Protein AF-A0A225D567-F1 (afdb_monomer_lite)

pLDDT: mean 82.02, std 16.19, range [38.38, 96.88]

Sequence (165 aa):
MRTSSAALLAAALGLAGPAPAVEPTSPSPDRGREAVRHLALNPPLWTTSAYDALWKQWGLKEKPADYDRAVRERYGLLPATADGRGLPVGLVKAKGLFVDGITITCALCHTGTIAGKTYLGLGNASLDFQSLTDDLMAATGLKIDIPFQFSYARGRSTPSRPGRT

Structure (mmCIF, N/CA/C/O backbone):
data_AF-A0A225D567-F1
#
_entry.id   AF-A0A225D567-F1
#
loop_
_atom_site.group_PDB
_atom_site.id
_atom_site.type_symbol
_atom_site.label_atom_id
_atom_site.label_alt_id
_atom_site.label_comp_id
_atom_site.label_asym_id
_atom_site.label_entity_id
_atom_site.label_seq_id
_atom_site.pdbx_PDB_ins_code
_atom_site.Cartn_x
_atom_site.Cartn_y
_atom_site.Cartn_z
_atom_site.occupancy
_atom_site.B_iso_or_equiv
_atom_site.auth_seq_id
_atom_site.auth_comp_id
_atom_site.auth_asym_id
_atom_site.auth_atom_id
_atom_site.pdbx_PDB_model_num
ATOM 1 N N . MET A 1 1 ? 51.409 34.087 39.620 1.00 38.38 1 MET A N 1
ATOM 2 C CA . MET A 1 1 ? 51.497 33.227 38.419 1.00 38.38 1 MET A CA 1
ATOM 3 C C . MET A 1 1 ? 50.171 33.281 37.678 1.00 38.38 1 MET A C 1
ATOM 5 O O . MET A 1 1 ? 49.213 32.650 38.099 1.00 38.38 1 MET A O 1
ATOM 9 N N . ARG A 1 2 ? 50.086 34.121 36.645 1.00 42.53 2 ARG A N 1
ATOM 10 C CA . ARG A 1 2 ? 48.972 34.196 35.694 1.00 42.53 2 ARG A CA 1
ATOM 11 C C . ARG A 1 2 ? 49.570 34.630 34.362 1.00 42.53 2 ARG A C 1
ATOM 13 O O . ARG A 1 2 ? 50.063 35.748 34.275 1.00 42.53 2 ARG A O 1
ATOM 20 N N . THR A 1 3 ? 49.524 33.769 33.359 1.00 41.84 3 THR A N 1
ATOM 21 C CA . THR A 1 3 ? 49.701 34.166 31.961 1.00 41.84 3 THR A CA 1
ATOM 22 C C . THR A 1 3 ? 48.606 33.493 31.148 1.00 41.84 3 THR A C 1
ATOM 24 O O . THR A 1 3 ? 48.561 32.274 30.997 1.00 41.84 3 THR A O 1
ATOM 27 N N . SER A 1 4 ? 47.672 34.325 30.694 1.00 44.25 4 SER A N 1
ATOM 28 C CA . SER A 1 4 ? 46.648 34.004 29.709 1.00 44.25 4 SER A CA 1
ATOM 29 C C . SER A 1 4 ? 47.312 33.592 28.397 1.00 44.25 4 SER A C 1
ATOM 31 O O . SER A 1 4 ? 48.164 34.323 27.897 1.00 44.25 4 SER A O 1
ATOM 33 N N . SER A 1 5 ? 46.908 32.460 27.821 1.00 46.19 5 SER A N 1
ATOM 34 C CA . SER A 1 5 ? 47.224 32.132 26.427 1.00 46.19 5 SER A CA 1
ATOM 35 C C . SER A 1 5 ? 46.006 32.449 25.574 1.00 46.19 5 SER A C 1
ATOM 37 O O . SER A 1 5 ? 44.972 31.788 25.654 1.00 46.19 5 SER A O 1
ATOM 39 N N . ALA A 1 6 ? 46.135 33.540 24.828 1.00 44.66 6 ALA A N 1
ATOM 40 C CA . ALA A 1 6 ? 45.192 33.988 23.829 1.00 44.66 6 ALA A CA 1
ATOM 41 C C . ALA A 1 6 ? 45.244 33.084 22.588 1.00 44.66 6 ALA A C 1
ATOM 43 O O . ALA A 1 6 ? 46.311 32.647 22.171 1.00 44.66 6 ALA A O 1
ATOM 44 N N . ALA A 1 7 ? 44.057 32.865 22.026 1.00 47.47 7 ALA A N 1
ATOM 45 C CA . ALA A 1 7 ? 43.752 32.780 20.601 1.00 47.47 7 ALA A CA 1
ATOM 46 C C . ALA A 1 7 ? 44.769 32.089 19.673 1.00 47.47 7 ALA A C 1
ATOM 48 O O . ALA A 1 7 ? 45.740 32.688 19.227 1.00 47.47 7 ALA A O 1
ATOM 49 N N . LEU A 1 8 ? 44.404 30.888 19.223 1.00 42.94 8 LEU A N 1
ATOM 50 C CA . LEU A 1 8 ? 44.780 30.365 17.908 1.00 42.94 8 LEU A CA 1
ATOM 51 C C . LEU A 1 8 ? 43.560 29.654 17.299 1.00 42.94 8 LEU A C 1
ATOM 53 O O . LEU A 1 8 ? 43.482 28.432 17.235 1.00 42.94 8 LEU A O 1
ATOM 57 N N . LEU A 1 9 ? 42.576 30.447 16.857 1.00 48.75 9 LEU A N 1
ATOM 58 C CA . LEU A 1 9 ? 41.688 30.044 15.763 1.00 48.75 9 LEU A CA 1
ATOM 59 C C . LEU A 1 9 ? 42.459 30.298 14.460 1.00 48.75 9 LEU A C 1
ATOM 61 O O . LEU A 1 9 ? 42.353 31.364 13.859 1.00 48.75 9 LEU A O 1
ATOM 65 N N . ALA A 1 10 ? 43.284 29.338 14.050 1.00 47.69 10 ALA A N 1
ATOM 66 C CA . ALA A 1 10 ? 43.922 29.346 12.740 1.00 47.69 10 ALA A CA 1
ATOM 67 C C . ALA A 1 10 ? 43.258 28.287 11.855 1.00 47.69 10 ALA A C 1
ATOM 69 O O . ALA A 1 10 ? 43.493 27.092 11.997 1.00 47.69 10 ALA A O 1
ATOM 70 N N . ALA A 1 11 ? 42.367 28.780 10.994 1.00 52.88 11 ALA A N 1
ATOM 71 C CA . ALA A 1 11 ? 42.030 28.286 9.663 1.00 52.88 11 ALA A CA 1
ATOM 72 C C . ALA A 1 11 ? 42.400 26.824 9.337 1.00 52.88 11 ALA A C 1
ATOM 74 O O . ALA A 1 11 ? 43.430 26.548 8.729 1.00 52.88 11 ALA A O 1
ATOM 75 N N . ALA A 1 12 ? 41.471 25.905 9.599 1.00 50.84 12 ALA A N 1
ATOM 76 C CA . ALA A 1 12 ? 41.384 24.650 8.859 1.00 50.84 12 ALA A CA 1
ATOM 77 C C . ALA A 1 12 ? 40.456 24.837 7.642 1.00 50.84 12 ALA A C 1
ATOM 79 O O . ALA A 1 12 ? 39.417 24.192 7.536 1.00 50.84 12 ALA A O 1
ATOM 80 N N . LEU A 1 13 ? 40.822 25.728 6.709 1.00 52.28 13 LEU A N 1
ATOM 81 C CA . LEU A 1 13 ? 40.369 25.598 5.318 1.00 52.28 13 LEU A CA 1
ATOM 82 C C . LEU A 1 13 ? 41.215 24.485 4.688 1.00 52.28 13 LEU A C 1
ATOM 84 O O . LEU A 1 13 ? 42.158 24.722 3.936 1.00 52.28 13 LEU A O 1
ATOM 88 N N . GLY A 1 14 ? 40.916 23.250 5.092 1.00 46.44 14 GLY A N 1
ATOM 89 C CA . GLY A 1 14 ? 41.438 22.063 4.439 1.00 46.44 14 GLY A CA 1
ATOM 90 C C . GLY A 1 14 ? 40.970 22.067 2.991 1.00 46.44 14 GLY A C 1
ATOM 91 O O . GLY A 1 14 ? 39.784 22.243 2.719 1.00 46.44 14 GLY A O 1
ATOM 92 N N . LEU A 1 15 ? 41.927 21.912 2.081 1.00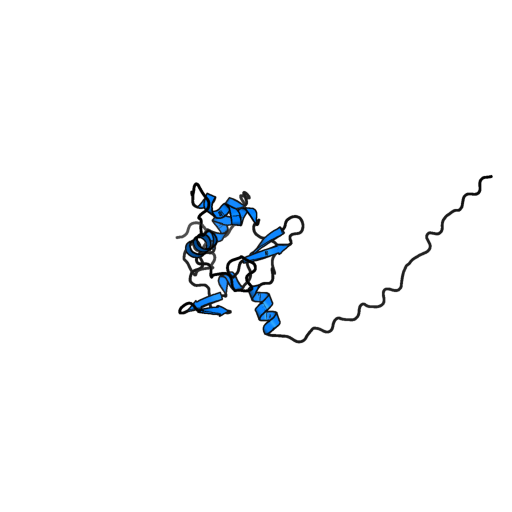 51.84 15 LEU A N 1
ATOM 93 C CA . LEU A 1 15 ? 41.727 21.764 0.649 1.00 51.84 15 LEU A CA 1
ATOM 94 C C . LEU A 1 15 ? 40.678 20.681 0.358 1.00 51.84 15 LEU A C 1
ATOM 96 O O . LEU A 1 15 ? 40.996 19.495 0.284 1.00 51.84 15 LEU A O 1
ATOM 100 N N . ALA A 1 16 ? 39.425 21.085 0.166 1.00 58.84 16 ALA A N 1
ATOM 101 C CA . ALA A 1 16 ? 38.441 20.244 -0.489 1.00 58.84 16 ALA A CA 1
ATOM 102 C C . ALA A 1 16 ? 38.802 20.236 -1.978 1.00 58.84 16 ALA A C 1
ATOM 104 O O . ALA A 1 16 ? 38.396 21.113 -2.739 1.00 58.84 16 ALA A O 1
ATOM 105 N N . GLY A 1 17 ? 39.640 19.276 -2.380 1.00 59.78 17 GLY A N 1
ATOM 106 C CA . GLY A 1 17 ? 39.791 18.944 -3.792 1.00 59.78 17 GLY A CA 1
ATOM 107 C C . GLY A 1 17 ? 38.412 18.646 -4.394 1.00 59.78 17 GLY A C 1
ATOM 108 O O . GLY A 1 17 ? 37.516 18.214 -3.659 1.00 59.78 17 GLY A O 1
ATOM 109 N N . PRO A 1 18 ? 38.203 18.890 -5.699 1.00 60.28 18 PRO A N 1
ATOM 110 C CA . PRO A 1 18 ? 36.948 18.532 -6.340 1.00 60.28 18 PRO A CA 1
ATOM 111 C C . PRO A 1 18 ? 36.678 17.056 -6.054 1.00 60.28 18 PRO A C 1
ATOM 113 O O . PRO A 1 18 ? 37.527 16.202 -6.319 1.00 60.28 18 PRO A O 1
ATOM 116 N N . ALA A 1 19 ? 35.518 16.771 -5.456 1.00 61.88 19 ALA A N 1
ATOM 117 C CA . ALA A 1 19 ? 35.058 15.401 -5.306 1.00 61.88 19 ALA A CA 1
ATOM 118 C C . ALA A 1 19 ? 35.155 14.733 -6.687 1.00 61.88 19 ALA A C 1
ATOM 120 O O . ALA A 1 19 ? 34.764 15.367 -7.676 1.00 61.88 19 ALA A O 1
ATOM 121 N N . PRO A 1 20 ? 35.704 13.509 -6.790 1.00 57.00 20 PRO A N 1
ATOM 122 C CA . PRO A 1 20 ? 35.756 12.822 -8.067 1.00 57.00 20 PRO A CA 1
ATOM 123 C C . PRO A 1 20 ? 34.339 12.796 -8.633 1.00 57.00 20 PRO A C 1
ATOM 125 O O . PRO A 1 20 ? 33.396 12.402 -7.941 1.00 57.00 20 PRO A O 1
ATOM 128 N N . ALA A 1 21 ? 34.188 13.277 -9.867 1.00 62.69 21 ALA A N 1
ATOM 129 C CA . ALA A 1 21 ? 32.941 13.132 -10.589 1.00 62.69 21 ALA A CA 1
ATOM 130 C C . ALA A 1 21 ? 32.643 11.633 -10.631 1.00 62.69 21 ALA A C 1
ATOM 132 O O . ALA A 1 21 ? 33.386 10.869 -11.246 1.00 62.69 21 ALA A O 1
ATOM 133 N N . VAL A 1 22 ? 31.613 11.202 -9.901 1.00 67.50 22 VAL A N 1
ATOM 134 C CA . VAL A 1 22 ? 31.122 9.830 -9.988 1.00 67.50 22 VAL A CA 1
ATOM 135 C C . VAL A 1 22 ? 30.711 9.648 -11.438 1.00 67.50 22 VAL A C 1
ATOM 137 O O . VAL A 1 22 ? 29.740 10.266 -11.880 1.00 67.50 22 VAL A O 1
ATOM 140 N N . GLU A 1 23 ? 31.481 8.863 -12.193 1.00 63.38 23 GLU A N 1
ATOM 141 C CA . GLU A 1 23 ? 31.095 8.519 -13.552 1.00 63.38 23 GLU A CA 1
ATOM 142 C C . GLU A 1 23 ? 29.679 7.939 -13.502 1.00 63.38 23 GLU A C 1
ATOM 144 O O . GLU A 1 23 ? 29.402 7.073 -12.657 1.00 63.38 23 GLU A O 1
ATOM 149 N N . PRO A 1 24 ? 28.752 8.429 -14.344 1.00 66.38 24 PRO A N 1
ATOM 150 C CA . PRO A 1 24 ? 27.411 7.891 -14.362 1.00 66.38 24 PRO A CA 1
ATOM 151 C C . PRO A 1 24 ? 27.517 6.403 -14.670 1.00 66.38 24 PRO A C 1
ATOM 153 O O . PRO A 1 24 ? 27.944 5.998 -15.750 1.00 66.38 24 PRO A O 1
ATOM 156 N N . THR A 1 25 ? 27.149 5.582 -13.688 1.00 72.62 25 THR A N 1
ATOM 157 C CA . THR A 1 25 ? 27.140 4.129 -13.835 1.00 72.62 25 THR A CA 1
ATOM 158 C C . THR A 1 25 ? 26.291 3.802 -15.053 1.00 72.62 25 THR A C 1
ATOM 160 O O . THR A 1 25 ? 25.164 4.303 -15.152 1.00 72.62 25 THR A O 1
ATOM 163 N N . SER A 1 26 ? 26.804 2.970 -15.961 1.00 80.56 26 SER A N 1
ATOM 164 C CA . SER A 1 26 ? 26.089 2.621 -17.187 1.00 80.56 26 SER A CA 1
ATOM 165 C C . SER A 1 26 ? 24.647 2.184 -16.879 1.00 80.56 26 SER A C 1
ATOM 167 O O . SER A 1 26 ? 24.404 1.526 -15.853 1.00 80.56 26 SER A O 1
ATOM 169 N N . PRO A 1 27 ? 23.667 2.555 -17.725 1.00 84.56 27 PRO A N 1
ATOM 170 C CA . PRO A 1 27 ? 22.289 2.112 -17.558 1.00 84.56 27 PRO A CA 1
ATOM 171 C C . PRO A 1 27 ? 22.214 0.588 -17.412 1.00 84.56 27 PRO A C 1
ATOM 173 O O . PRO A 1 27 ? 22.832 -0.148 -18.176 1.00 84.56 27 PRO A O 1
ATOM 176 N N . SER A 1 28 ? 21.454 0.115 -16.425 1.00 89.38 28 SER A N 1
ATOM 177 C CA . SER A 1 28 ? 21.272 -1.313 -16.149 1.00 89.38 28 SER A CA 1
ATOM 178 C C . SER A 1 28 ? 19.780 -1.620 -16.011 1.00 89.38 28 SER A C 1
ATOM 180 O O . SER A 1 28 ? 19.124 -1.048 -15.131 1.00 89.38 28 SER A O 1
ATOM 182 N N . PRO A 1 29 ? 19.234 -2.531 -16.838 1.00 89.00 29 PRO A N 1
ATOM 183 C CA . PRO A 1 29 ? 17.855 -2.992 -16.704 1.00 89.00 29 PRO A CA 1
ATOM 184 C C . PRO A 1 29 ? 17.553 -3.588 -15.326 1.00 89.00 29 PRO A C 1
ATOM 186 O O . PRO A 1 29 ? 16.455 -3.397 -14.809 1.00 89.00 29 PRO A O 1
ATOM 189 N N . ASP A 1 30 ? 18.524 -4.255 -14.702 1.00 89.75 30 ASP A N 1
ATOM 190 C CA . ASP A 1 30 ? 18.340 -4.878 -13.389 1.00 89.75 30 ASP A CA 1
ATOM 191 C C . ASP A 1 30 ? 18.250 -3.839 -12.272 1.00 89.75 30 ASP A C 1
ATOM 193 O O . ASP A 1 30 ? 17.366 -3.930 -11.421 1.00 89.75 30 ASP A O 1
ATOM 197 N N . ARG A 1 31 ? 19.065 -2.775 -12.332 1.00 89.06 31 ARG A N 1
ATOM 198 C CA . ARG A 1 31 ? 18.918 -1.623 -11.423 1.00 89.06 31 ARG A CA 1
ATOM 199 C C . ARG A 1 31 ? 17.546 -0.968 -11.563 1.00 89.06 31 ARG A C 1
ATOM 201 O O . ARG A 1 31 ? 16.922 -0.632 -10.561 1.00 89.06 31 ARG A O 1
ATOM 208 N N . GLY A 1 32 ? 17.069 -0.798 -12.798 1.00 88.94 32 GLY A N 1
ATOM 209 C CA . GLY A 1 32 ? 15.735 -0.254 -13.060 1.00 88.94 32 GLY A CA 1
ATOM 210 C C . GLY A 1 32 ? 14.624 -1.155 -12.516 1.00 88.94 32 GLY A C 1
ATOM 211 O O . GLY A 1 32 ? 13.698 -0.676 -11.862 1.00 88.94 32 GLY A O 1
ATOM 212 N N . ARG A 1 33 ? 14.742 -2.470 -12.729 1.00 88.69 33 ARG A N 1
ATOM 213 C CA . ARG A 1 33 ? 13.803 -3.477 -12.219 1.00 88.69 33 ARG A CA 1
ATOM 214 C C . ARG A 1 33 ? 13.710 -3.444 -10.695 1.00 88.69 33 ARG A C 1
ATOM 216 O O . ARG A 1 33 ? 12.602 -3.472 -10.165 1.00 88.69 33 ARG A O 1
ATOM 223 N N . GLU A 1 34 ? 14.848 -3.361 -10.014 1.00 87.25 34 GLU A N 1
ATOM 224 C CA . GLU A 1 34 ? 14.916 -3.254 -8.555 1.00 87.25 34 GLU A CA 1
ATOM 225 C C . GLU A 1 34 ? 14.272 -1.954 -8.064 1.00 87.25 34 GLU A C 1
ATOM 227 O O . GLU A 1 34 ? 13.427 -1.970 -7.168 1.00 87.25 34 GLU A O 1
ATOM 232 N N . ALA A 1 35 ? 14.596 -0.827 -8.707 1.00 88.56 35 ALA A N 1
ATOM 233 C CA . ALA A 1 35 ? 14.058 0.476 -8.335 1.00 88.56 35 ALA A CA 1
ATOM 234 C C . ALA A 1 35 ? 12.524 0.516 -8.417 1.00 88.56 35 ALA A C 1
ATOM 236 O O . ALA A 1 35 ? 11.859 0.949 -7.479 1.00 88.56 35 ALA A O 1
ATOM 237 N N . VAL A 1 36 ? 11.954 -0.003 -9.505 1.00 88.44 36 VAL A N 1
ATOM 238 C CA . VAL A 1 36 ? 10.500 -0.038 -9.724 1.00 88.44 36 VAL A CA 1
ATOM 239 C C . VAL A 1 36 ? 9.772 -0.889 -8.679 1.00 88.44 36 VAL A C 1
ATOM 241 O O . VAL A 1 36 ? 8.638 -0.573 -8.309 1.00 88.44 36 VAL A O 1
ATOM 244 N N . ARG A 1 37 ? 10.404 -1.967 -8.204 1.00 85.12 37 ARG A N 1
ATOM 245 C CA . ARG A 1 37 ? 9.803 -2.888 -7.236 1.00 85.12 37 ARG A CA 1
ATOM 246 C C . ARG A 1 37 ? 9.951 -2.407 -5.801 1.00 85.12 37 ARG A C 1
ATOM 248 O O . ARG A 1 37 ? 8.986 -2.471 -5.040 1.00 85.12 37 ARG A O 1
ATOM 255 N N . HIS A 1 38 ? 11.135 -1.925 -5.441 1.00 85.31 38 HIS A N 1
ATOM 256 C CA . HIS A 1 38 ? 11.544 -1.850 -4.044 1.00 85.31 38 HIS A CA 1
ATOM 257 C C . HIS A 1 38 ? 11.988 -0.462 -3.590 1.00 85.31 38 HIS A C 1
ATOM 259 O O . HIS A 1 38 ? 12.111 -0.254 -2.381 1.00 85.31 38 HIS A O 1
ATOM 265 N N . LEU A 1 39 ? 12.240 0.491 -4.487 1.00 89.00 39 LEU A N 1
ATOM 266 C CA . LEU A 1 39 ? 12.735 1.794 -4.060 1.00 89.00 39 LEU A CA 1
ATOM 267 C C . LEU A 1 39 ? 11.583 2.702 -3.621 1.00 89.00 39 LEU A C 1
ATOM 269 O O . LEU A 1 39 ? 10.648 2.968 -4.374 1.00 89.00 39 LEU A O 1
ATOM 273 N N . ALA A 1 40 ? 11.683 3.212 -2.395 1.00 91.25 40 ALA A N 1
ATOM 274 C CA . ALA A 1 40 ? 10.837 4.289 -1.903 1.00 91.25 40 ALA A CA 1
ATOM 275 C C . ALA A 1 40 ? 11.247 5.605 -2.583 1.00 91.25 40 ALA A C 1
ATOM 277 O O . ALA A 1 40 ? 12.080 6.347 -2.072 1.00 91.25 40 ALA A O 1
ATOM 278 N N . LEU A 1 41 ? 10.696 5.862 -3.770 1.00 89.69 41 LEU A N 1
ATOM 279 C CA . LEU A 1 41 ? 10.955 7.088 -4.537 1.00 89.69 41 LEU A CA 1
ATOM 280 C C . LEU A 1 41 ? 10.203 8.308 -3.992 1.00 89.69 41 LEU A C 1
ATOM 282 O O . LEU A 1 41 ? 10.529 9.439 -4.338 1.00 89.69 41 LEU A O 1
ATOM 286 N N . ASN A 1 42 ? 9.211 8.071 -3.136 1.00 89.31 42 ASN A N 1
ATOM 287 C CA . ASN A 1 42 ? 8.429 9.096 -2.468 1.00 89.31 42 ASN A CA 1
ATOM 288 C C . ASN A 1 42 ? 8.685 9.048 -0.954 1.00 89.31 42 ASN A C 1
ATOM 290 O O . ASN A 1 42 ? 8.988 7.974 -0.419 1.00 89.31 42 ASN A O 1
ATOM 294 N N . PRO A 1 43 ? 8.501 10.172 -0.239 1.00 90.81 43 PRO A N 1
ATOM 295 C CA . PRO A 1 43 ? 8.401 10.157 1.215 1.00 90.81 43 PRO A CA 1
ATOM 296 C C . PRO A 1 43 ? 7.304 9.190 1.706 1.00 90.81 43 PRO A C 1
ATOM 298 O O . PRO A 1 43 ? 6.428 8.789 0.925 1.00 90.81 43 PRO A O 1
ATOM 301 N N . PRO A 1 44 ? 7.317 8.812 2.997 1.00 92.06 44 PRO A N 1
ATOM 302 C CA . PRO A 1 44 ? 6.215 8.067 3.594 1.00 92.06 44 PRO A CA 1
ATOM 303 C C . PRO A 1 44 ? 4.877 8.778 3.368 1.00 92.06 44 PRO A C 1
ATOM 305 O O . PRO A 1 44 ? 4.757 9.969 3.648 1.00 92.06 44 PRO A O 1
ATOM 308 N N . LEU A 1 45 ? 3.885 8.039 2.871 1.00 90.50 45 LEU A N 1
ATOM 309 C CA . LEU A 1 45 ? 2.511 8.525 2.702 1.00 90.50 45 LEU A CA 1
ATOM 310 C C . LEU A 1 45 ? 1.655 8.188 3.922 1.00 90.50 45 LEU A C 1
ATOM 312 O O . LEU A 1 45 ? 0.803 8.974 4.324 1.00 90.50 45 LEU A O 1
ATOM 316 N N . TRP A 1 46 ? 1.913 7.030 4.529 1.00 92.12 46 TRP A N 1
ATOM 317 C CA . TRP A 1 46 ? 1.153 6.516 5.664 1.00 92.12 46 TRP A CA 1
ATOM 318 C C . TRP A 1 46 ? 2.090 6.008 6.749 1.00 92.12 46 TRP A C 1
ATOM 320 O O . TRP A 1 46 ? 3.233 5.632 6.479 1.00 92.12 46 TRP A O 1
ATOM 330 N N . THR A 1 47 ? 1.615 5.957 7.988 1.00 92.56 47 THR A N 1
ATOM 331 C CA . THR A 1 47 ? 2.390 5.350 9.074 1.00 92.56 47 THR A CA 1
ATOM 332 C C . THR A 1 47 ? 2.307 3.826 9.007 1.00 92.56 47 THR A C 1
ATOM 334 O O . THR A 1 47 ? 1.322 3.247 8.546 1.00 92.56 47 THR A O 1
ATOM 337 N N . THR A 1 48 ? 3.322 3.140 9.535 1.00 92.31 48 THR A N 1
ATOM 338 C CA . THR A 1 48 ? 3.263 1.677 9.699 1.00 92.31 48 THR A CA 1
ATOM 339 C C . THR A 1 48 ? 2.100 1.267 10.611 1.00 92.31 48 THR A C 1
ATOM 341 O O . THR A 1 48 ? 1.412 0.290 10.335 1.00 92.31 48 THR A O 1
ATOM 344 N N . SER A 1 49 ? 1.814 2.061 11.650 1.00 92.88 49 SER A N 1
ATOM 345 C CA . SER A 1 49 ? 0.694 1.811 12.563 1.00 92.88 49 SER A CA 1
ATOM 346 C C . SER A 1 49 ? -0.672 1.907 11.882 1.00 92.88 49 SER A C 1
ATOM 348 O O . SER A 1 49 ? -1.570 1.149 12.242 1.00 92.88 49 SER A O 1
ATOM 350 N N . ALA A 1 50 ? -0.832 2.787 10.887 1.00 94.12 50 ALA A N 1
ATOM 351 C CA . ALA A 1 50 ? -2.050 2.865 10.088 1.00 94.12 50 ALA A CA 1
ATOM 352 C C . ALA A 1 50 ? -2.261 1.572 9.294 1.00 94.12 50 ALA A C 1
ATOM 354 O O . ALA A 1 50 ? -3.349 0.999 9.332 1.00 94.12 50 ALA A O 1
ATOM 355 N N . TYR A 1 51 ? -1.201 1.058 8.660 1.00 94.81 51 TYR A N 1
ATOM 356 C CA . TYR A 1 51 ? -1.255 -0.227 7.965 1.00 94.81 51 TYR A CA 1
ATOM 357 C C . TYR A 1 51 ? -1.561 -1.383 8.914 1.00 94.81 51 TYR A C 1
ATOM 359 O O . TYR A 1 51 ? -2.375 -2.230 8.574 1.00 94.81 51 TYR A O 1
ATOM 367 N N . ASP A 1 52 ? -0.992 -1.416 10.120 1.00 94.25 52 ASP A N 1
ATOM 368 C CA . ASP A 1 52 ? -1.274 -2.463 11.113 1.00 94.25 52 ASP A CA 1
ATOM 369 C C . ASP A 1 52 ? -2.695 -2.407 11.693 1.00 94.25 52 ASP A C 1
ATOM 371 O O . ASP A 1 52 ? -3.182 -3.402 12.246 1.00 94.25 52 ASP A O 1
ATOM 375 N N . ALA A 1 53 ? -3.352 -1.251 11.567 1.00 95.31 53 ALA A N 1
ATOM 376 C CA . ALA A 1 53 ? -4.671 -0.957 12.106 1.00 95.31 53 ALA A CA 1
ATOM 377 C C . ALA A 1 53 ? -5.788 -0.886 11.047 1.00 95.31 53 ALA A C 1
ATOM 379 O O . ALA A 1 53 ? -6.916 -0.556 11.420 1.00 95.31 53 ALA A O 1
ATOM 380 N N . LEU A 1 54 ? -5.533 -1.222 9.772 1.00 95.81 54 LEU A N 1
ATOM 381 C CA . LEU A 1 54 ? -6.553 -1.174 8.704 1.00 95.81 54 LEU A CA 1
ATOM 382 C C . LEU A 1 54 ? -7.810 -1.968 9.055 1.00 95.81 54 LEU A C 1
ATOM 384 O O . LEU A 1 54 ? -8.914 -1.510 8.785 1.00 95.81 54 LEU A O 1
ATOM 388 N N . TRP A 1 55 ? -7.661 -3.117 9.720 1.00 96.88 55 TRP A N 1
ATOM 389 C CA . TRP A 1 55 ? -8.793 -3.952 10.141 1.00 96.88 55 TRP A CA 1
ATOM 390 C C . TRP A 1 55 ? -9.844 -3.203 10.973 1.00 96.88 55 TRP A C 1
ATOM 392 O O . TRP A 1 55 ? -11.021 -3.562 10.930 1.00 96.88 55 TRP A O 1
ATOM 402 N N . LYS A 1 56 ? -9.451 -2.141 11.687 1.00 96.12 56 LYS A N 1
ATOM 403 C CA . LYS A 1 56 ? -10.382 -1.296 12.445 1.00 96.12 56 LYS A CA 1
ATOM 404 C C . LYS A 1 56 ? -11.299 -0.490 11.524 1.00 96.12 56 LYS A C 1
ATOM 406 O O . LYS A 1 56 ? -12.468 -0.316 11.851 1.00 96.12 56 LYS A O 1
ATOM 411 N N . GLN A 1 57 ? -10.800 -0.052 10.365 1.00 95.44 57 GLN A N 1
ATOM 412 C CA . GLN A 1 57 ? -11.604 0.658 9.358 1.00 95.44 57 GLN A CA 1
ATOM 413 C C . GLN A 1 57 ? -12.633 -0.265 8.703 1.00 95.44 57 GLN A C 1
ATOM 415 O O . GLN A 1 57 ? -13.685 0.173 8.253 1.00 95.44 57 GLN A O 1
ATOM 420 N N . TRP A 1 58 ? -12.375 -1.573 8.719 1.00 95.69 58 TRP A N 1
ATOM 421 C CA . TRP A 1 58 ? -13.300 -2.581 8.203 1.00 95.69 58 TRP A CA 1
ATOM 422 C C . TRP A 1 58 ? -14.410 -2.933 9.204 1.00 95.69 58 TRP A C 1
ATOM 424 O O . TRP A 1 58 ? -15.230 -3.802 8.919 1.00 95.69 58 TRP A O 1
ATOM 434 N N . GLY A 1 59 ? -14.422 -2.299 10.385 1.00 95.31 59 GLY A N 1
ATOM 435 C CA . GLY A 1 59 ? -15.391 -2.560 11.450 1.00 95.31 59 GLY A CA 1
ATOM 436 C C . GLY A 1 59 ? -15.154 -3.868 12.209 1.00 95.31 59 GLY A C 1
ATOM 437 O O . GLY A 1 59 ? -16.045 -4.333 12.922 1.00 95.31 59 GLY A O 1
ATOM 438 N N . LEU A 1 60 ? -13.975 -4.484 12.068 1.00 96.56 60 LEU A N 1
ATOM 439 C CA . LEU A 1 60 ? -13.646 -5.712 12.785 1.00 96.56 60 LEU A CA 1
ATOM 440 C C . LEU A 1 60 ? -13.286 -5.409 14.242 1.00 96.56 60 LEU A C 1
ATOM 442 O O . LEU A 1 60 ? -12.637 -4.409 14.547 1.00 96.56 60 LEU A O 1
ATOM 446 N N . LYS A 1 61 ? -13.695 -6.301 15.150 1.00 95.94 61 LYS A N 1
ATOM 447 C CA . LYS A 1 61 ? -13.386 -6.200 16.588 1.00 95.94 61 LYS A CA 1
ATOM 448 C C . LYS A 1 61 ? -11.984 -6.702 16.927 1.00 95.94 61 LYS A C 1
ATOM 450 O O . LYS A 1 61 ? -11.404 -6.269 17.917 1.00 95.94 61 LYS A O 1
ATOM 455 N N . GLU A 1 62 ? -11.446 -7.587 16.098 1.00 96.50 62 GLU A N 1
ATOM 456 C CA . GLU A 1 62 ? -10.130 -8.195 16.256 1.00 96.50 62 GLU A CA 1
ATOM 457 C C . GLU A 1 62 ? -9.388 -8.247 14.918 1.00 96.50 62 GLU A C 1
ATOM 459 O O . GLU A 1 62 ? -10.000 -8.251 13.845 1.00 96.50 62 GLU A O 1
ATOM 464 N N . LYS A 1 63 ? -8.052 -8.268 14.986 1.00 96.38 63 LYS A N 1
ATOM 465 C CA . LYS A 1 63 ? -7.198 -8.379 13.801 1.00 96.38 63 LYS A CA 1
ATOM 466 C C . LYS A 1 63 ? -7.342 -9.791 13.210 1.00 96.38 63 LYS A C 1
ATOM 468 O O . LYS A 1 63 ? -7.139 -10.754 13.947 1.00 96.38 63 LYS A O 1
ATOM 473 N N . PRO A 1 64 ? -7.641 -9.936 11.905 1.00 96.44 64 PRO A N 1
ATOM 474 C CA . PRO A 1 64 ? -7.706 -11.243 11.256 1.00 96.44 64 PRO A CA 1
ATOM 475 C C . PRO A 1 64 ? -6.428 -12.063 11.450 1.00 96.44 64 PRO A C 1
ATOM 477 O O . PRO A 1 64 ? -5.327 -11.520 11.360 1.00 96.44 64 PRO A O 1
ATOM 480 N N . ALA A 1 65 ? -6.583 -13.377 11.644 1.00 95.19 65 ALA A N 1
ATOM 481 C CA . ALA A 1 65 ? -5.459 -14.294 11.838 1.00 95.19 65 ALA A CA 1
ATOM 482 C C . ALA A 1 65 ? -4.490 -14.309 10.640 1.00 95.19 65 ALA A C 1
ATOM 484 O O . ALA A 1 65 ? -3.280 -14.253 10.832 1.00 95.19 65 ALA A O 1
ATOM 485 N N . ASP A 1 66 ? -5.016 -14.320 9.408 1.00 94.06 66 ASP A N 1
ATOM 486 C CA . ASP A 1 66 ? -4.227 -14.076 8.193 1.00 94.06 66 ASP A CA 1
ATOM 487 C C . ASP A 1 66 ? -4.485 -12.654 7.687 1.00 94.06 66 ASP A C 1
ATOM 489 O O . ASP A 1 66 ? -5.253 -12.409 6.748 1.00 94.06 66 ASP A O 1
ATOM 493 N N . TYR A 1 67 ? -3.883 -11.701 8.392 1.00 93.44 67 TYR A N 1
ATOM 494 C CA . TYR A 1 67 ? -4.046 -10.284 8.109 1.00 93.44 67 TYR A CA 1
ATOM 495 C C . TYR A 1 67 ? -3.554 -9.907 6.713 1.00 93.44 67 TYR A C 1
ATOM 497 O O . TYR A 1 67 ? -4.246 -9.192 5.990 1.00 93.44 67 TYR A O 1
ATOM 505 N N . ASP A 1 68 ? -2.398 -10.425 6.308 1.00 91.88 68 ASP A N 1
ATOM 506 C CA . ASP A 1 68 ? -1.792 -10.079 5.025 1.00 91.88 68 ASP A CA 1
ATOM 507 C C . ASP A 1 68 ? -2.645 -10.571 3.858 1.00 91.88 68 ASP A C 1
ATOM 509 O O . ASP A 1 68 ? -2.802 -9.864 2.861 1.00 91.88 68 ASP A O 1
ATOM 513 N N . ARG A 1 69 ? -3.245 -11.763 3.965 1.00 93.31 69 ARG A N 1
ATOM 514 C CA . ARG A 1 69 ? -4.230 -12.222 2.981 1.00 93.31 69 ARG A CA 1
ATOM 515 C C . ARG A 1 69 ? -5.470 -11.342 2.963 1.00 93.31 69 ARG A C 1
ATOM 517 O O . ARG A 1 69 ? -5.869 -10.928 1.878 1.00 93.31 69 ARG A O 1
ATOM 524 N N . ALA A 1 70 ? -6.023 -11.002 4.126 1.00 95.62 70 ALA A N 1
ATOM 525 C CA . ALA A 1 70 ? -7.215 -10.161 4.211 1.00 95.62 70 ALA A CA 1
ATOM 526 C C . ALA A 1 70 ? -6.996 -8.774 3.575 1.00 95.62 70 ALA A C 1
ATOM 528 O O . ALA A 1 70 ? -7.829 -8.319 2.790 1.00 95.62 70 ALA A O 1
ATOM 529 N N . VAL A 1 71 ? -5.852 -8.131 3.846 1.00 95.75 71 VAL A N 1
ATOM 530 C CA . VAL A 1 71 ? -5.468 -6.855 3.217 1.00 95.75 71 VAL A CA 1
ATOM 531 C C . VAL A 1 71 ? -5.398 -7.013 1.694 1.00 95.75 71 VAL A C 1
ATOM 533 O O . VAL A 1 71 ? -5.982 -6.218 0.955 1.00 95.75 71 VAL A O 1
ATOM 536 N N . ARG A 1 72 ? -4.718 -8.057 1.202 1.00 94.62 72 ARG A N 1
ATOM 537 C CA . ARG A 1 72 ? -4.557 -8.287 -0.242 1.00 94.62 72 ARG A CA 1
ATOM 538 C C . ARG A 1 72 ? -5.876 -8.533 -0.957 1.00 94.62 72 ARG A C 1
ATOM 540 O O . ARG A 1 72 ? -6.107 -7.941 -2.005 1.00 94.62 72 ARG A O 1
ATOM 547 N N . GLU A 1 73 ? -6.733 -9.381 -0.406 1.00 94.81 73 GLU A N 1
ATOM 548 C CA . GLU A 1 73 ? -8.026 -9.722 -1.008 1.00 94.81 73 GLU A CA 1
ATOM 549 C C . GLU A 1 73 ? -8.973 -8.521 -1.048 1.00 94.81 73 GLU A C 1
ATOM 551 O O . GLU A 1 73 ? -9.670 -8.310 -2.048 1.00 94.81 73 GLU A O 1
ATOM 556 N N . ARG A 1 74 ? -8.959 -7.699 0.010 1.00 95.62 74 ARG A N 1
ATOM 557 C CA . ARG A 1 74 ? -9.790 -6.498 0.097 1.00 95.62 74 ARG A CA 1
ATOM 558 C C . ARG A 1 74 ? -9.425 -5.485 -0.984 1.00 95.62 74 ARG A C 1
ATOM 560 O O . ARG A 1 74 ? -10.293 -5.100 -1.766 1.00 95.62 74 ARG A O 1
ATOM 567 N N . TYR A 1 75 ? -8.148 -5.112 -1.067 1.00 96.50 75 TYR A N 1
ATOM 568 C CA . TYR A 1 75 ? -7.690 -4.041 -1.961 1.00 96.50 75 TYR A CA 1
ATOM 569 C C . TYR A 1 75 ? -7.148 -4.535 -3.309 1.00 96.50 75 TYR A C 1
ATOM 571 O O . TYR A 1 75 ? -6.673 -3.735 -4.111 1.00 96.50 75 TYR A O 1
ATOM 579 N N . GLY A 1 76 ? -7.185 -5.845 -3.570 1.00 95.31 76 GLY A N 1
ATOM 580 C CA . GLY A 1 76 ? -6.668 -6.443 -4.802 1.00 95.31 76 GLY A CA 1
ATOM 581 C C . GLY A 1 76 ? -5.158 -6.277 -4.978 1.00 95.31 76 GLY A C 1
ATOM 582 O O . GLY A 1 76 ? -4.676 -6.024 -6.086 1.00 95.31 76 GLY A O 1
ATOM 583 N N . LEU A 1 77 ? -4.414 -6.398 -3.876 1.00 94.94 77 LEU A N 1
ATOM 584 C CA . LEU A 1 77 ? -2.954 -6.342 -3.876 1.00 94.94 77 LEU A CA 1
ATOM 585 C C . LEU A 1 77 ? -2.358 -7.710 -4.189 1.00 94.94 77 LEU A C 1
ATOM 587 O O . LEU A 1 77 ? -2.903 -8.760 -3.839 1.00 94.94 77 LEU A O 1
ATOM 591 N N . LEU A 1 78 ? -1.183 -7.691 -4.805 1.00 92.69 78 LEU A N 1
ATOM 592 C CA . LEU A 1 78 ? -0.446 -8.908 -5.110 1.00 92.69 78 LEU A CA 1
ATOM 593 C C . LEU A 1 78 ? 0.352 -9.373 -3.879 1.00 92.69 78 LEU A C 1
ATOM 595 O O . LEU A 1 78 ? 0.781 -8.539 -3.074 1.00 92.69 78 LEU A O 1
ATOM 599 N N . PRO A 1 79 ? 0.552 -10.693 -3.704 1.00 89.69 79 PRO A N 1
ATOM 600 C CA . PRO A 1 79 ? 1.361 -11.224 -2.611 1.00 89.69 79 PRO A CA 1
ATOM 601 C C . PRO A 1 79 ? 2.760 -10.621 -2.616 1.00 89.69 79 PRO A C 1
ATOM 603 O O . PRO A 1 79 ? 3.299 -10.326 -3.682 1.00 89.69 79 PRO A O 1
ATOM 606 N N . ALA A 1 80 ? 3.338 -10.466 -1.423 1.00 82.12 80 ALA A N 1
ATOM 607 C CA . ALA A 1 80 ? 4.740 -10.106 -1.287 1.00 82.12 80 ALA A CA 1
ATOM 608 C C . ALA A 1 80 ? 5.586 -11.067 -2.131 1.00 82.12 80 ALA A C 1
ATOM 610 O O . ALA A 1 80 ? 5.391 -12.286 -2.105 1.00 82.12 80 ALA A O 1
ATOM 611 N N . THR A 1 81 ? 6.515 -10.521 -2.901 1.00 68.25 81 THR A N 1
ATOM 612 C CA . THR A 1 81 ? 7.557 -11.320 -3.537 1.00 68.25 81 THR A CA 1
ATOM 613 C C . THR A 1 81 ? 8.476 -11.898 -2.449 1.00 68.25 81 THR A C 1
ATOM 615 O O . THR A 1 81 ? 8.462 -11.431 -1.311 1.00 68.25 81 THR A O 1
ATOM 618 N N . ALA A 1 82 ? 9.257 -12.943 -2.739 1.00 59.97 82 ALA A N 1
ATOM 619 C CA . ALA A 1 82 ? 10.131 -13.568 -1.731 1.00 59.97 82 ALA A CA 1
ATOM 620 C C . ALA A 1 82 ? 11.176 -12.588 -1.139 1.00 59.97 82 ALA A C 1
ATOM 622 O O . ALA A 1 82 ? 11.654 -12.773 -0.025 1.00 59.97 82 ALA A O 1
ATOM 623 N N . ASP A 1 83 ? 11.479 -11.516 -1.871 1.00 59.31 83 ASP A N 1
ATOM 624 C CA . ASP A 1 83 ? 12.299 -10.357 -1.492 1.00 59.31 83 ASP A CA 1
ATOM 625 C C . ASP A 1 83 ? 11.479 -9.201 -0.860 1.00 59.31 83 ASP A C 1
ATOM 627 O O . ASP A 1 83 ? 12.033 -8.199 -0.410 1.00 59.31 83 ASP A O 1
ATOM 631 N N . GLY A 1 84 ? 10.151 -9.331 -0.788 1.00 56.22 84 GLY A N 1
ATOM 632 C CA . GLY A 1 84 ? 9.148 -8.282 -0.575 1.00 56.22 84 GLY A CA 1
ATOM 633 C C . GLY A 1 84 ? 9.040 -7.712 0.839 1.00 56.22 84 GLY A C 1
ATOM 634 O O . GLY A 1 84 ? 8.015 -7.128 1.174 1.00 56.22 84 GLY A O 1
ATOM 635 N N . ARG A 1 85 ? 10.071 -7.870 1.681 1.00 66.69 85 ARG A N 1
ATOM 636 C CA . ARG A 1 85 ? 10.238 -7.227 3.008 1.00 66.69 85 ARG A CA 1
ATOM 637 C C . ARG A 1 85 ? 8.985 -7.220 3.912 1.00 66.69 85 ARG A C 1
ATOM 639 O O . ARG A 1 85 ? 8.846 -6.336 4.760 1.00 66.69 85 ARG A O 1
ATOM 646 N N . GLY A 1 86 ? 8.101 -8.208 3.743 1.00 79.19 86 GLY A N 1
ATOM 647 C CA . GLY A 1 86 ? 6.858 -8.383 4.499 1.00 79.19 86 GLY A CA 1
ATOM 648 C C . GLY A 1 86 ? 5.670 -7.509 4.072 1.00 79.19 86 GLY A C 1
ATOM 649 O O . GLY A 1 86 ? 4.695 -7.465 4.809 1.00 79.19 86 GLY A O 1
ATOM 650 N N . LEU A 1 87 ? 5.720 -6.809 2.931 1.00 90.31 87 LEU A N 1
ATOM 651 C CA . LEU A 1 87 ? 4.605 -5.998 2.420 1.00 90.31 87 LEU A CA 1
ATOM 652 C C . LEU A 1 87 ? 4.131 -6.489 1.039 1.00 90.31 87 LEU A C 1
ATOM 654 O O . LEU A 1 87 ? 4.935 -7.018 0.268 1.00 90.31 87 LEU A O 1
ATOM 658 N N . PRO A 1 88 ? 2.840 -6.309 0.694 1.00 92.38 88 PRO A N 1
ATOM 659 C CA . PRO A 1 88 ? 2.337 -6.576 -0.651 1.00 92.38 88 PRO A CA 1
ATOM 660 C C . PRO A 1 88 ? 3.128 -5.818 -1.722 1.00 92.38 88 PRO A C 1
ATOM 662 O O . PRO A 1 88 ? 3.633 -4.719 -1.476 1.00 92.38 88 PRO A O 1
ATOM 665 N N . VAL A 1 89 ? 3.201 -6.377 -2.933 1.00 92.00 89 VAL A N 1
ATOM 666 C CA . VAL A 1 89 ? 3.878 -5.711 -4.059 1.00 92.00 89 VAL A CA 1
ATOM 667 C C . VAL A 1 89 ? 3.306 -4.314 -4.255 1.00 92.00 89 VAL A C 1
ATOM 669 O O . VAL A 1 89 ? 2.091 -4.125 -4.310 1.00 92.00 89 VAL A O 1
ATOM 672 N N . GLY A 1 90 ? 4.205 -3.341 -4.386 1.00 91.31 90 GLY A N 1
ATOM 673 C CA . GLY A 1 90 ? 3.832 -1.942 -4.531 1.00 91.31 90 GLY A CA 1
ATOM 674 C C . GLY A 1 90 ? 3.843 -1.144 -3.236 1.00 91.31 90 GLY A C 1
ATOM 675 O O . GLY A 1 90 ? 3.802 0.076 -3.316 1.00 91.31 90 GLY A O 1
ATOM 676 N N . LEU A 1 91 ? 3.936 -1.785 -2.067 1.00 93.62 91 LEU A N 1
ATOM 677 C CA . LEU A 1 91 ? 4.085 -1.107 -0.781 1.00 93.62 91 LEU A CA 1
ATOM 678 C C . LEU A 1 91 ? 5.489 -1.337 -0.228 1.00 93.62 91 LEU A C 1
ATOM 680 O O . LEU A 1 91 ? 5.978 -2.465 -0.170 1.00 93.62 91 LEU A O 1
ATOM 684 N N . VAL A 1 92 ? 6.150 -0.265 0.202 1.00 92.69 92 VAL A N 1
ATOM 685 C CA . VAL A 1 92 ? 7.496 -0.341 0.780 1.00 92.69 92 VAL A CA 1
ATOM 686 C C . VAL A 1 92 ? 7.627 0.567 1.987 1.00 92.69 92 VAL A C 1
ATOM 688 O O . VAL A 1 92 ? 6.996 1.619 2.070 1.00 92.69 92 VAL A O 1
ATOM 691 N N . LYS A 1 93 ? 8.500 0.177 2.916 1.00 92.19 93 LYS A N 1
ATOM 692 C CA . LYS A 1 93 ? 8.922 1.059 4.003 1.00 92.19 93 LYS A CA 1
ATOM 693 C C . LYS A 1 93 ? 9.750 2.210 3.431 1.00 92.19 93 LYS A C 1
ATOM 695 O O . LYS A 1 93 ? 10.640 1.982 2.613 1.00 92.19 93 LYS A O 1
ATOM 700 N N . ALA A 1 94 ? 9.470 3.418 3.891 1.00 91.94 94 ALA A N 1
ATOM 701 C CA . ALA A 1 94 ? 10.155 4.644 3.518 1.00 91.94 94 ALA A CA 1
ATOM 702 C C . ALA A 1 94 ? 10.652 5.367 4.773 1.00 91.94 94 ALA A C 1
ATOM 704 O O . ALA A 1 94 ? 10.021 5.309 5.832 1.00 91.94 94 ALA A O 1
ATOM 705 N N . LYS A 1 95 ? 11.787 6.054 4.639 1.00 91.56 95 LYS A N 1
ATOM 706 C CA . LYS A 1 95 ? 12.341 6.920 5.679 1.00 91.56 95 LYS A CA 1
ATOM 707 C C . LYS A 1 95 ? 11.792 8.329 5.494 1.00 91.56 95 LYS A C 1
ATOM 709 O O . LYS A 1 95 ? 11.885 8.877 4.398 1.00 91.56 95 LYS A O 1
ATOM 714 N N . GLY A 1 96 ? 11.192 8.889 6.537 1.00 87.94 96 GLY A N 1
ATOM 715 C CA . GLY A 1 96 ? 10.752 10.285 6.544 1.00 87.94 96 GLY A CA 1
ATOM 716 C C . GLY A 1 96 ? 11.741 11.177 7.286 1.00 87.94 96 GLY A C 1
ATOM 717 O O . GLY A 1 96 ? 12.654 10.691 7.946 1.00 87.94 96 GLY A O 1
ATOM 718 N N . LEU A 1 97 ? 11.543 12.495 7.200 1.00 86.69 97 LEU A N 1
ATOM 719 C CA . LEU A 1 97 ? 12.389 13.463 7.910 1.00 86.69 97 LEU A CA 1
ATOM 720 C C . LEU A 1 97 ? 12.242 13.355 9.438 1.00 86.69 97 LEU A C 1
ATOM 722 O O . LEU A 1 97 ? 13.213 13.529 10.165 1.00 86.69 97 LEU A O 1
ATOM 726 N N . PHE A 1 98 ? 11.029 13.053 9.910 1.00 86.25 98 PHE A N 1
ATOM 727 C CA . PHE A 1 98 ? 10.710 12.946 11.339 1.00 86.25 98 PHE A CA 1
ATOM 728 C C . PHE A 1 98 ? 10.175 11.569 11.738 1.00 86.25 98 PHE A C 1
ATOM 730 O O . PHE A 1 98 ? 10.373 11.142 12.871 1.00 86.25 98 PHE A O 1
ATOM 737 N N . VAL A 1 99 ? 9.477 10.882 10.829 1.00 85.75 99 VAL A N 1
ATOM 738 C CA . VAL A 1 99 ? 8.818 9.601 11.102 1.00 85.75 99 VAL A CA 1
ATOM 739 C C . VAL A 1 99 ? 8.934 8.701 9.877 1.00 85.75 99 VAL A C 1
ATOM 741 O O . VAL A 1 99 ? 8.677 9.133 8.754 1.00 85.75 99 VAL A O 1
ATOM 744 N N . ASP A 1 100 ? 9.311 7.447 10.102 1.00 91.25 100 ASP A N 1
ATOM 745 C CA . ASP A 1 100 ? 9.298 6.404 9.079 1.00 91.25 100 ASP A CA 1
ATOM 746 C C . ASP A 1 100 ? 7.875 5.913 8.811 1.00 91.25 100 ASP A C 1
ATOM 748 O O . ASP A 1 100 ? 7.013 5.912 9.690 1.00 91.25 100 ASP A O 1
ATOM 752 N N . GLY A 1 101 ? 7.630 5.402 7.612 1.00 93.00 101 GLY A N 1
ATOM 753 C CA . GLY A 1 101 ? 6.317 4.864 7.290 1.00 93.00 101 GLY A CA 1
ATOM 754 C C . GLY A 1 101 ? 6.319 4.005 6.046 1.00 93.00 101 GLY A C 1
ATOM 755 O O . GLY A 1 101 ? 7.324 3.387 5.699 1.00 93.00 101 GLY A O 1
ATOM 756 N N . ILE A 1 102 ? 5.171 3.956 5.389 1.00 93.31 102 ILE A N 1
ATOM 757 C CA . ILE A 1 102 ? 4.930 3.185 4.179 1.00 93.31 102 ILE A CA 1
ATOM 758 C C . ILE A 1 102 ? 4.631 4.157 3.044 1.00 93.31 102 ILE A C 1
ATOM 760 O O . ILE A 1 102 ? 3.932 5.157 3.213 1.00 93.31 102 ILE A O 1
ATOM 764 N N . THR A 1 103 ? 5.181 3.858 1.878 1.00 93.38 103 THR A N 1
ATOM 765 C CA . THR A 1 103 ? 4.887 4.558 0.633 1.00 93.38 103 THR A CA 1
ATOM 766 C C . THR A 1 103 ? 4.602 3.554 -0.475 1.00 93.38 103 THR A C 1
ATOM 768 O O . THR A 1 103 ? 4.800 2.344 -0.310 1.00 93.38 103 THR A O 1
ATOM 771 N N . ILE A 1 104 ? 4.138 4.070 -1.607 1.00 93.62 104 ILE A N 1
ATOM 772 C CA . ILE A 1 104 ? 3.882 3.278 -2.805 1.00 93.62 104 ILE A CA 1
ATOM 773 C C . ILE A 1 104 ? 5.095 3.280 -3.735 1.00 93.62 104 ILE A C 1
ATOM 775 O O . ILE A 1 104 ? 5.805 4.280 -3.857 1.00 93.62 104 ILE A O 1
ATOM 779 N N . THR A 1 105 ? 5.295 2.175 -4.443 1.00 92.75 105 THR A N 1
ATOM 780 C CA . THR A 1 105 ? 6.193 2.094 -5.597 1.00 92.75 105 THR A CA 1
ATOM 781 C C . THR A 1 105 ? 5.387 2.005 -6.886 1.00 92.75 105 THR A C 1
ATOM 783 O O . THR A 1 105 ? 4.182 1.742 -6.885 1.00 92.75 105 THR A O 1
ATOM 786 N N . CYS A 1 106 ? 6.062 2.187 -8.020 1.00 92.81 106 CYS A N 1
ATOM 787 C CA . CYS A 1 106 ? 5.453 2.038 -9.340 1.00 92.81 106 CYS A CA 1
ATOM 788 C C . CYS A 1 106 ? 4.806 0.653 -9.520 1.00 92.81 106 CYS A C 1
ATOM 790 O O . CYS A 1 106 ? 3.804 0.519 -10.225 1.00 92.81 106 CYS A O 1
ATOM 792 N N . ALA A 1 107 ? 5.346 -0.371 -8.848 1.00 92.81 107 ALA A N 1
ATOM 793 C CA . ALA A 1 107 ? 4.842 -1.732 -8.911 1.00 92.81 107 ALA A CA 1
ATOM 794 C C . ALA A 1 107 ? 3.410 -1.900 -8.375 1.00 92.81 107 ALA A C 1
ATOM 796 O O . ALA A 1 107 ? 2.773 -2.877 -8.756 1.00 92.81 107 ALA A O 1
ATOM 797 N N . LEU A 1 108 ? 2.884 -0.969 -7.568 1.00 93.94 108 LEU A N 1
ATOM 798 C CA . LEU A 1 108 ? 1.508 -1.041 -7.060 1.00 93.94 108 LEU A CA 1
ATOM 799 C C . LEU A 1 108 ? 0.481 -1.068 -8.199 1.00 93.94 108 LEU A C 1
ATOM 801 O O . LEU A 1 108 ? -0.437 -1.889 -8.197 1.00 93.94 108 LEU A O 1
ATOM 805 N N . CYS A 1 109 ? 0.681 -0.189 -9.183 1.00 93.81 109 CYS A N 1
ATOM 806 C CA . CYS A 1 109 ? -0.205 -0.025 -10.333 1.00 93.81 109 CYS A CA 1
ATOM 807 C C . CYS A 1 109 ? 0.332 -0.725 -11.590 1.00 93.81 109 CYS A C 1
ATOM 809 O O . CYS A 1 109 ? -0.457 -1.188 -12.408 1.00 93.81 109 CYS A O 1
ATOM 811 N N . HIS A 1 110 ? 1.658 -0.817 -11.754 1.00 94.19 110 HIS A N 1
ATOM 812 C CA . HIS A 1 110 ? 2.315 -1.366 -12.951 1.00 94.19 110 HIS A CA 1
ATOM 813 C C . HIS A 1 110 ? 2.820 -2.804 -12.781 1.00 94.19 110 HIS A C 1
ATOM 815 O O . HIS A 1 110 ? 3.718 -3.236 -13.507 1.00 94.19 110 HIS A O 1
ATOM 821 N N . THR A 1 111 ? 2.270 -3.548 -11.824 1.00 93.25 111 THR A N 1
ATOM 822 C CA . THR A 1 11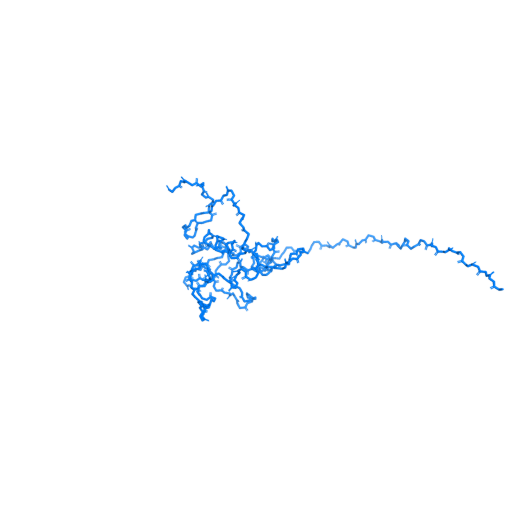1 ? 2.490 -4.994 -11.727 1.00 93.25 111 THR A CA 1
ATOM 823 C C . THR A 1 111 ? 1.157 -5.708 -11.612 1.00 93.25 111 THR A C 1
ATOM 825 O O . THR A 1 111 ? 0.348 -5.379 -10.753 1.00 93.25 111 THR A O 1
ATOM 828 N N . GLY A 1 112 ? 0.943 -6.713 -12.453 1.00 93.19 112 GLY A N 1
ATOM 829 C CA . GLY A 1 112 ? -0.298 -7.475 -12.514 1.00 93.19 112 GLY A CA 1
ATOM 830 C C . GLY A 1 112 ? -0.025 -8.969 -12.491 1.00 93.19 112 GLY A C 1
ATOM 831 O O . GLY A 1 112 ? 1.130 -9.405 -12.517 1.00 93.19 112 GLY A O 1
ATOM 832 N N . THR A 1 113 ? -1.093 -9.764 -12.480 1.00 92.88 113 THR A N 1
ATOM 833 C CA . THR A 1 113 ? -0.985 -11.220 -12.603 1.00 92.88 113 THR A CA 1
ATOM 834 C C . THR A 1 113 ? -1.819 -11.762 -13.751 1.00 92.88 113 THR A C 1
ATOM 836 O O . THR A 1 113 ? -2.907 -11.268 -14.034 1.00 92.88 113 THR A O 1
ATOM 839 N N . ILE A 1 114 ? -1.300 -12.801 -14.405 1.00 92.00 114 ILE A N 1
ATOM 840 C CA . ILE A 1 114 ? -2.033 -13.624 -15.373 1.00 92.00 114 ILE A CA 1
ATOM 841 C C . ILE A 1 114 ? -1.780 -15.074 -14.985 1.00 92.00 114 ILE A C 1
ATOM 843 O O . ILE A 1 114 ? -0.627 -15.469 -14.806 1.00 92.00 114 ILE A O 1
ATOM 847 N N . ALA A 1 115 ? -2.850 -15.856 -14.819 1.00 90.44 115 ALA A N 1
ATOM 848 C CA . ALA A 1 115 ? -2.772 -17.266 -14.423 1.00 90.44 115 ALA A CA 1
ATOM 849 C C . ALA A 1 115 ? -1.857 -17.507 -13.197 1.00 90.44 115 ALA A C 1
ATOM 851 O O . ALA A 1 115 ? -1.048 -18.432 -13.176 1.00 90.44 115 ALA A O 1
ATOM 852 N N . GLY A 1 116 ? -1.940 -16.624 -12.193 1.00 86.38 116 GLY A N 1
ATOM 853 C CA . GLY A 1 116 ? -1.169 -16.719 -10.947 1.00 86.38 116 GLY A CA 1
ATOM 854 C C . GLY A 1 116 ? 0.304 -16.300 -11.041 1.00 86.38 116 GLY A C 1
ATOM 855 O O . GLY A 1 116 ? 0.998 -16.319 -10.028 1.00 86.38 116 GLY A O 1
ATOM 856 N N . LYS A 1 117 ? 0.796 -15.893 -12.217 1.00 89.06 117 LYS A N 1
ATOM 857 C CA . LYS A 1 117 ? 2.165 -15.389 -12.393 1.00 89.06 117 LYS A CA 1
ATOM 858 C C . LYS A 1 117 ? 2.187 -13.867 -12.368 1.00 89.06 117 LYS A C 1
ATOM 860 O O . LYS A 1 117 ? 1.389 -13.235 -13.055 1.00 89.06 117 LYS A O 1
ATOM 865 N N . THR A 1 118 ? 3.114 -13.294 -11.605 1.00 89.75 118 THR A N 1
ATOM 866 C CA . THR A 1 118 ? 3.306 -11.843 -11.467 1.00 89.75 118 THR A CA 1
ATOM 867 C C . THR A 1 118 ? 4.201 -11.298 -12.579 1.00 89.75 118 THR A C 1
ATOM 869 O O . THR A 1 118 ? 5.334 -11.751 -12.743 1.00 89.75 118 THR A O 1
ATOM 872 N N . TYR A 1 119 ? 3.721 -10.289 -13.309 1.00 91.19 119 TYR A N 1
ATOM 873 C CA . TYR A 1 119 ? 4.432 -9.648 -14.417 1.00 91.19 119 TYR A CA 1
ATOM 874 C C . TYR A 1 119 ? 4.654 -8.166 -14.131 1.00 91.19 119 TYR A C 1
ATOM 876 O O . TYR A 1 119 ? 3.705 -7.406 -13.933 1.00 91.19 119 TYR A O 1
ATOM 884 N N . LEU A 1 120 ? 5.921 -7.746 -14.149 1.00 90.25 120 LEU A N 1
ATOM 885 C CA . LEU A 1 120 ? 6.271 -6.332 -14.085 1.00 90.25 120 LEU A CA 1
ATOM 886 C C . LEU A 1 120 ? 5.985 -5.660 -15.435 1.00 90.25 120 LEU A C 1
ATOM 888 O O . LEU A 1 120 ? 6.384 -6.187 -16.470 1.00 90.25 120 LEU A O 1
ATOM 892 N N . GLY A 1 121 ? 5.322 -4.505 -15.412 1.00 91.50 121 GLY A N 1
ATOM 893 C CA . GLY A 1 121 ? 4.857 -3.782 -16.600 1.00 91.50 121 GLY A CA 1
ATOM 894 C C . GLY A 1 121 ? 3.420 -4.121 -17.008 1.00 91.50 121 GLY A C 1
ATOM 895 O O . GLY A 1 121 ? 2.847 -3.426 -17.842 1.00 91.50 121 GLY A O 1
ATOM 896 N N . LEU A 1 122 ? 2.812 -5.143 -16.401 1.00 94.00 122 LEU A N 1
ATOM 897 C CA . LEU A 1 122 ? 1.388 -5.428 -16.549 1.00 94.00 122 LEU A CA 1
ATOM 898 C C . LEU A 1 122 ? 0.594 -4.596 -15.537 1.00 94.00 122 LEU A C 1
ATOM 900 O O . LEU A 1 122 ? 0.944 -4.573 -14.364 1.00 94.00 122 LEU A O 1
ATOM 904 N N . GLY A 1 123 ? -0.480 -3.930 -15.960 1.00 93.25 123 GLY A N 1
ATOM 905 C CA . GLY A 1 123 ? -1.323 -3.156 -15.043 1.00 93.25 123 GLY A CA 1
ATOM 906 C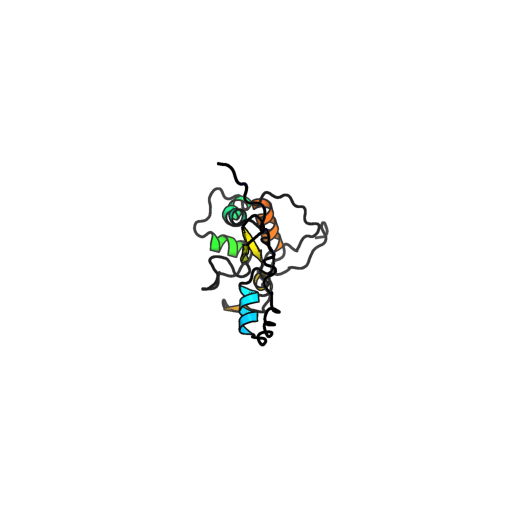 C . GLY A 1 123 ? -1.990 -4.027 -13.971 1.00 93.25 123 GLY A C 1
ATOM 907 O O . GLY A 1 123 ? -2.473 -5.123 -14.267 1.00 93.25 123 GLY A O 1
ATOM 908 N N . ASN A 1 124 ? -2.051 -3.536 -12.730 1.00 94.75 124 ASN A N 1
ATOM 909 C CA . ASN A 1 124 ? -2.776 -4.201 -11.650 1.00 94.75 124 ASN A CA 1
ATOM 910 C C . ASN A 1 124 ? -4.292 -4.026 -11.829 1.00 94.75 124 ASN A C 1
ATOM 912 O O . ASN A 1 124 ? -4.893 -3.087 -11.311 1.00 94.75 124 ASN A O 1
ATOM 916 N N . ALA A 1 125 ? -4.919 -4.948 -12.557 1.00 93.94 125 ALA A N 1
ATOM 917 C CA . ALA A 1 125 ? -6.354 -4.906 -12.829 1.00 93.94 125 ALA A CA 1
ATOM 918 C C . ALA A 1 125 ? -7.239 -5.204 -11.600 1.00 93.94 125 ALA A C 1
ATOM 920 O O . ALA A 1 125 ? -8.447 -4.985 -11.660 1.00 93.94 125 ALA A O 1
ATOM 921 N N . SER A 1 126 ? -6.676 -5.699 -10.491 1.00 94.44 126 SER A N 1
ATOM 922 C CA . SER A 1 126 ? -7.432 -5.968 -9.262 1.00 94.44 126 SER A CA 1
ATOM 923 C C . SER A 1 126 ? -7.380 -4.833 -8.243 1.00 94.44 126 SER A C 1
ATOM 925 O O . SER A 1 126 ? -8.215 -4.828 -7.342 1.00 94.44 126 SER A O 1
ATOM 927 N N . LEU A 1 127 ? -6.443 -3.890 -8.380 1.00 96.12 127 LEU A N 1
ATOM 928 C CA . LEU A 1 127 ? -6.203 -2.833 -7.399 1.00 96.12 127 LEU A CA 1
ATOM 929 C C . LEU A 1 127 ? -7.434 -1.941 -7.206 1.00 96.12 127 LEU A C 1
ATOM 931 O O . LEU A 1 127 ? -7.924 -1.347 -8.165 1.00 96.12 127 LEU A O 1
ATOM 935 N N . ASP A 1 128 ? -7.864 -1.787 -5.958 1.00 94.94 128 ASP A N 1
ATOM 936 C CA . ASP A 1 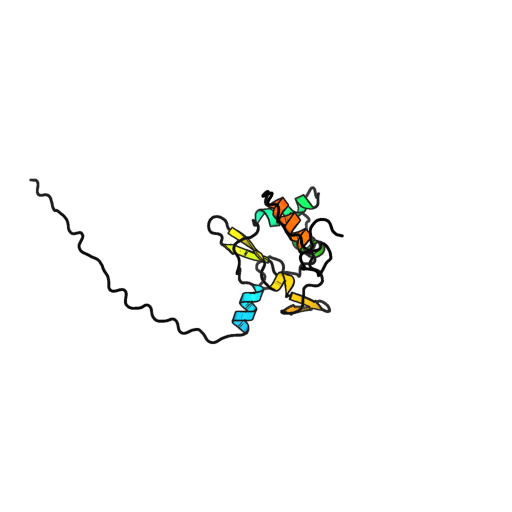128 ? -8.767 -0.722 -5.521 1.00 94.94 128 ASP A CA 1
ATOM 937 C C . ASP A 1 128 ? -7.952 0.345 -4.779 1.00 94.94 128 ASP A C 1
ATOM 939 O O . ASP A 1 128 ? -7.713 0.264 -3.571 1.00 94.94 128 ASP A O 1
ATOM 943 N N . PHE A 1 129 ? -7.448 1.315 -5.543 1.00 93.12 129 PHE A N 1
ATOM 944 C CA . PHE A 1 129 ? -6.526 2.322 -5.023 1.00 93.12 129 PHE A CA 1
ATOM 945 C C . PHE A 1 129 ? -7.226 3.353 -4.133 1.00 93.12 129 PHE A C 1
ATOM 947 O O . PHE A 1 129 ? -6.635 3.815 -3.154 1.00 93.12 129 PHE A O 1
ATOM 954 N N . GLN A 1 130 ? -8.480 3.692 -4.452 1.00 91.56 130 GLN A N 1
ATOM 955 C CA . GLN A 1 130 ? -9.248 4.662 -3.679 1.00 91.56 130 GLN A CA 1
ATOM 956 C C . GLN A 1 130 ? -9.546 4.120 -2.281 1.00 91.56 130 GLN A C 1
ATOM 958 O O . GLN A 1 130 ? -9.175 4.762 -1.303 1.00 91.56 130 GLN A O 1
ATOM 963 N N . SER A 1 131 ? -10.118 2.915 -2.177 1.00 92.75 131 SER A N 1
ATOM 964 C CA . SER A 1 131 ? -10.437 2.316 -0.874 1.00 92.75 131 SER A CA 1
ATOM 965 C C . SER A 1 131 ? -9.187 2.085 -0.026 1.00 92.75 131 SER A C 1
ATOM 967 O O . SER A 1 131 ? -9.212 2.308 1.181 1.00 92.75 131 SER A O 1
ATOM 969 N N . LEU A 1 132 ? -8.072 1.672 -0.646 1.00 94.12 132 LEU A N 1
ATOM 970 C CA . LEU A 1 132 ? -6.792 1.529 0.054 1.00 94.12 132 LEU A CA 1
ATOM 971 C C . LEU A 1 132 ? -6.332 2.859 0.659 1.00 94.12 132 LEU A C 1
ATOM 973 O O . LEU A 1 132 ? -5.894 2.898 1.808 1.00 94.12 132 LEU A O 1
ATOM 977 N N . THR A 1 133 ? -6.415 3.935 -0.124 1.00 91.94 133 THR A N 1
ATOM 978 C CA . THR A 1 133 ? -5.983 5.267 0.304 1.00 91.94 133 THR A CA 1
ATOM 979 C C . THR A 1 133 ? -6.896 5.798 1.402 1.00 91.94 133 THR A C 1
ATOM 981 O O . THR A 1 133 ? -6.389 6.232 2.432 1.00 91.94 133 THR A O 1
ATOM 984 N N . ASP A 1 134 ? -8.216 5.700 1.234 1.00 91.38 134 ASP A N 1
ATOM 985 C CA . ASP A 1 134 ? -9.202 6.163 2.215 1.00 91.38 134 ASP A CA 1
ATOM 986 C C . ASP A 1 134 ? -9.025 5.454 3.565 1.00 91.38 134 ASP A C 1
ATOM 988 O O . ASP A 1 134 ? -8.895 6.118 4.597 1.00 91.38 134 ASP A O 1
ATOM 992 N N . ASP A 1 135 ? -8.918 4.121 3.563 1.00 94.19 135 ASP A N 1
ATOM 993 C CA . ASP A 1 135 ? -8.760 3.339 4.792 1.00 94.19 135 ASP A CA 1
ATOM 994 C C . ASP A 1 135 ? -7.398 3.626 5.470 1.00 94.19 135 ASP A C 1
ATOM 996 O O . ASP A 1 135 ? -7.325 3.743 6.697 1.00 94.19 135 ASP A O 1
ATOM 1000 N N . LEU A 1 136 ? -6.306 3.806 4.713 1.00 93.62 136 LEU A N 1
ATOM 1001 C CA . LEU A 1 136 ? -4.994 4.155 5.284 1.00 93.62 136 LEU A CA 1
ATOM 1002 C C . LEU A 1 136 ? -4.944 5.586 5.833 1.00 93.62 136 LEU A C 1
ATOM 1004 O O . LEU A 1 136 ? -4.341 5.823 6.885 1.00 93.62 136 LEU A O 1
ATOM 1008 N N . MET A 1 137 ? -5.586 6.541 5.162 1.00 90.12 137 MET A N 1
ATOM 1009 C CA . MET A 1 137 ? -5.683 7.926 5.630 1.00 90.12 137 MET A CA 1
ATOM 1010 C C . MET A 1 137 ? -6.532 8.008 6.902 1.00 90.12 137 MET A C 1
ATOM 1012 O O . MET A 1 137 ? -6.100 8.594 7.899 1.00 90.12 137 MET A O 1
ATOM 1016 N N . ALA A 1 138 ? -7.682 7.328 6.918 1.00 90.62 138 ALA A N 1
ATOM 1017 C CA . ALA A 1 138 ? -8.535 7.211 8.096 1.00 90.62 138 ALA A CA 1
ATOM 1018 C C . ALA A 1 138 ? -7.795 6.557 9.274 1.00 90.62 138 ALA A C 1
ATOM 1020 O O . ALA A 1 138 ? -7.859 7.053 10.400 1.00 90.62 138 ALA A O 1
ATOM 1021 N N . ALA A 1 139 ? -7.025 5.493 9.020 1.00 91.81 139 ALA A N 1
ATOM 1022 C CA . ALA A 1 139 ? -6.226 4.817 10.042 1.00 91.81 139 ALA A CA 1
ATOM 1023 C C . ALA A 1 139 ? -5.031 5.648 10.544 1.00 91.81 139 ALA A C 1
ATOM 1025 O O . ALA A 1 139 ? -4.610 5.478 11.688 1.00 91.81 139 ALA A O 1
ATOM 1026 N N . THR A 1 140 ? -4.508 6.566 9.726 1.00 85.69 140 THR A N 1
ATOM 1027 C CA . THR A 1 140 ? -3.461 7.519 10.137 1.00 85.69 140 THR A CA 1
ATOM 1028 C C . THR A 1 140 ? -4.012 8.583 11.098 1.00 85.69 140 THR A C 1
ATOM 1030 O O . THR A 1 140 ? -3.255 9.187 11.855 1.00 85.69 140 THR A O 1
ATOM 1033 N N . GLY A 1 141 ? -5.331 8.810 11.103 1.00 77.50 141 GLY A N 1
ATOM 1034 C CA . GLY A 1 141 ? -5.989 9.818 11.941 1.00 77.50 141 GLY A CA 1
ATOM 1035 C C . GLY A 1 141 ? -5.843 11.252 11.422 1.00 77.50 141 GLY A C 1
ATOM 1036 O O . GLY A 1 141 ? -6.345 12.188 12.044 1.00 77.50 141 GLY A O 1
ATOM 1037 N N . LEU A 1 142 ? -5.193 11.435 10.269 1.00 70.88 142 LEU A N 1
ATOM 1038 C CA . LEU A 1 142 ? -5.077 12.717 9.586 1.00 70.88 142 LEU A CA 1
ATOM 1039 C C . LEU A 1 142 ? -6.268 12.888 8.641 1.00 70.88 142 LEU A C 1
ATOM 1041 O O . LEU A 1 142 ? -6.350 12.247 7.596 1.00 70.88 142 LEU A O 1
ATOM 1045 N N . LYS A 1 143 ? -7.194 13.780 9.003 1.00 64.00 143 LYS A N 1
ATOM 1046 C CA . LYS A 1 143 ? -8.306 14.190 8.134 1.00 64.00 143 LYS A CA 1
ATOM 1047 C C . LYS A 1 143 ? -7.809 15.205 7.108 1.00 64.00 143 LYS A C 1
ATOM 1049 O O . LYS A 1 143 ? -8.020 16.404 7.263 1.00 64.00 143 LYS A O 1
ATOM 1054 N N . ILE A 1 144 ? -7.093 14.716 6.102 1.00 68.94 144 ILE A N 1
ATOM 1055 C CA . ILE A 1 144 ? -6.673 15.515 4.950 1.00 68.94 144 ILE A CA 1
ATOM 1056 C C . ILE A 1 144 ? -7.692 15.264 3.846 1.00 68.94 144 ILE A C 1
ATOM 1058 O O . ILE A 1 144 ? -7.798 14.145 3.350 1.00 68.94 144 ILE A O 1
ATOM 1062 N N . ASP A 1 145 ? -8.448 16.300 3.492 1.00 67.81 145 ASP A N 1
ATOM 1063 C CA . ASP A 1 145 ? -9.349 16.245 2.347 1.00 67.81 145 ASP A CA 1
ATOM 1064 C C . ASP A 1 145 ? -8.515 16.375 1.069 1.00 67.81 145 ASP A C 1
ATOM 1066 O O . ASP A 1 145 ? -7.890 17.411 0.814 1.00 67.81 145 ASP A O 1
ATOM 1070 N N . ILE A 1 146 ? -8.419 15.284 0.312 1.00 70.69 146 ILE A N 1
ATOM 1071 C CA . ILE A 1 146 ? -7.667 15.261 -0.938 1.00 70.69 146 ILE A CA 1
ATOM 1072 C C . ILE A 1 146 ? -8.606 15.810 -2.021 1.00 70.69 146 ILE A C 1
ATOM 1074 O O . ILE A 1 146 ? -9.668 15.234 -2.248 1.00 70.69 146 ILE A O 1
ATOM 1078 N N . PRO A 1 147 ? -8.239 16.888 -2.744 1.00 74.44 147 PRO A N 1
ATOM 1079 C CA . PRO A 1 147 ? -9.140 17.572 -3.682 1.00 74.44 147 PRO A CA 1
ATOM 1080 C C . PRO A 1 147 ? -9.415 16.776 -4.973 1.00 74.44 147 PRO A C 1
ATOM 1082 O O . PRO A 1 147 ? -9.921 17.314 -5.959 1.00 74.44 147 PRO A O 1
ATOM 1085 N N . PHE A 1 148 ? -9.056 15.496 -4.990 1.00 77.88 148 PHE A N 1
ATOM 1086 C CA . PHE A 1 148 ? -9.302 14.549 -6.059 1.00 77.88 148 PHE A C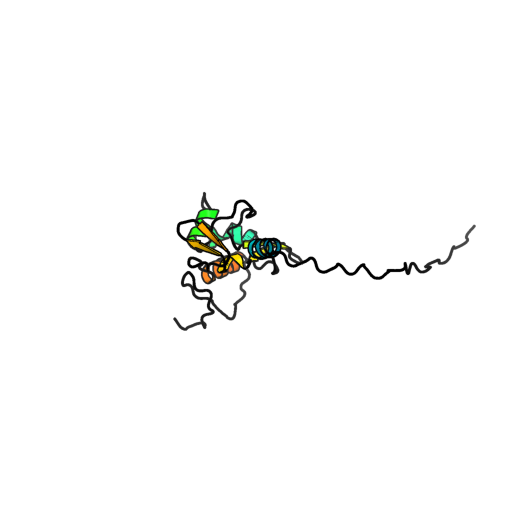A 1
ATOM 1087 C C . PHE A 1 148 ? -9.584 13.177 -5.449 1.00 77.88 148 PHE A C 1
ATOM 1089 O O . PHE A 1 148 ? -9.011 12.801 -4.430 1.00 77.88 148 PHE A O 1
ATOM 1096 N N . GLN A 1 149 ? -10.446 12.418 -6.112 1.00 81.69 149 GLN A N 1
ATOM 1097 C CA . GLN A 1 149 ? -10.705 11.022 -5.788 1.00 81.69 149 GLN A CA 1
ATOM 1098 C C . GLN A 1 149 ? -10.318 10.180 -6.994 1.00 81.69 149 GLN A C 1
ATOM 1100 O O . GLN A 1 149 ? -10.418 10.631 -8.132 1.00 81.69 149 GLN A O 1
ATOM 1105 N N . PHE A 1 150 ? -9.886 8.956 -6.761 1.00 85.00 150 PHE A N 1
ATOM 1106 C CA . PHE A 1 150 ? -9.803 7.916 -7.770 1.00 85.00 150 PHE A CA 1
ATOM 1107 C C . PHE A 1 150 ? -11.127 7.160 -7.851 1.00 85.00 150 PHE A C 1
ATOM 1109 O O . PHE A 1 150 ? -12.010 7.291 -7.004 1.00 85.00 150 PHE A O 1
ATOM 1116 N N . SER A 1 151 ? -11.266 6.341 -8.888 1.00 84.12 151 SER A N 1
ATOM 1117 C CA . SER A 1 151 ? -12.398 5.430 -8.987 1.00 84.12 151 SER A CA 1
ATOM 1118 C C . SER A 1 151 ? -12.321 4.339 -7.911 1.00 84.12 151 SER A C 1
ATOM 1120 O O . SER A 1 151 ? -11.268 3.741 -7.718 1.00 84.12 151 SER A O 1
ATOM 1122 N N . TYR A 1 152 ? -13.461 4.013 -7.297 1.00 84.88 152 TYR A N 1
ATOM 1123 C CA . TYR A 1 152 ? -13.635 2.796 -6.487 1.00 84.88 152 TYR A CA 1
ATOM 1124 C C . TYR A 1 152 ? -13.728 1.516 -7.345 1.00 84.88 152 TYR A C 1
ATOM 1126 O O . TYR A 1 152 ? -13.848 0.408 -6.827 1.00 84.88 152 TYR A O 1
ATOM 1134 N N . ALA A 1 153 ? -13.719 1.635 -8.679 1.00 85.44 153 ALA A N 1
ATOM 1135 C CA . ALA A 1 153 ? -13.700 0.474 -9.556 1.00 85.44 153 ALA A CA 1
ATOM 1136 C C . ALA A 1 153 ? -12.293 -0.138 -9.597 1.00 85.44 153 ALA A C 1
ATOM 1138 O O . ALA A 1 153 ? -11.321 0.537 -9.944 1.00 85.44 153 ALA A O 1
ATOM 1139 N N . ARG A 1 154 ? -12.200 -1.445 -9.324 1.00 88.06 154 ARG A N 1
ATOM 1140 C CA . ARG A 1 154 ? -10.940 -2.195 -9.419 1.00 88.06 154 ARG A CA 1
ATOM 1141 C C . ARG A 1 154 ? -10.281 -2.028 -10.789 1.00 88.06 154 ARG A C 1
ATOM 1143 O O . ARG A 1 154 ? -10.954 -2.015 -11.821 1.00 88.06 154 ARG A O 1
ATOM 1150 N N . GLY A 1 155 ? -8.959 -1.885 -10.778 1.00 83.38 155 GLY A N 1
ATOM 1151 C CA . GLY A 1 155 ? -8.145 -1.708 -11.978 1.00 83.38 155 GLY A CA 1
ATOM 1152 C C . GLY A 1 155 ? -8.225 -0.313 -12.604 1.00 83.38 155 GLY A C 1
ATOM 1153 O O . GLY A 1 155 ? -7.579 -0.082 -13.626 1.00 83.38 155 GLY A O 1
ATOM 1154 N N . ARG A 1 156 ? -8.973 0.632 -12.011 1.00 78.88 156 ARG A N 1
ATOM 1155 C CA . ARG A 1 156 ? -8.973 2.040 -12.427 1.00 78.88 156 ARG A CA 1
ATOM 1156 C C . ARG A 1 156 ? -8.233 2.916 -11.426 1.00 78.88 156 ARG A C 1
ATOM 1158 O O . ARG A 1 156 ? -8.682 3.132 -10.311 1.00 78.88 156 ARG A O 1
ATOM 1165 N N . SER A 1 157 ? -7.147 3.521 -11.891 1.00 72.38 157 SER A N 1
ATOM 1166 C CA . SER A 1 157 ? -6.392 4.562 -11.183 1.00 72.38 157 SER A CA 1
ATOM 1167 C C . SER A 1 157 ? -6.624 5.962 -11.769 1.00 72.38 157 SER A C 1
ATOM 1169 O O . SER A 1 157 ? -5.859 6.888 -11.511 1.00 72.38 157 SER A O 1
ATOM 1171 N N . THR A 1 158 ? -7.670 6.141 -12.583 1.00 69.62 158 THR A N 1
ATOM 1172 C CA . THR A 1 158 ? -8.032 7.446 -13.149 1.00 69.62 158 THR A CA 1
ATOM 1173 C C . THR A 1 158 ? -8.711 8.315 -12.091 1.00 69.62 158 THR A C 1
ATOM 1175 O O . THR A 1 158 ? -9.668 7.835 -11.470 1.00 69.62 158 THR A O 1
ATOM 1178 N N . PRO A 1 159 ? -8.296 9.582 -11.918 1.00 70.69 159 PRO A N 1
ATOM 1179 C CA . PRO A 1 159 ? -9.021 10.522 -11.078 1.00 70.69 159 PRO A CA 1
ATOM 1180 C C . PRO A 1 159 ? -10.467 10.685 -11.565 1.00 70.69 159 PRO A C 1
ATOM 1182 O O . PRO A 1 159 ? -10.713 10.948 -12.743 1.00 70.69 159 PRO A O 1
ATOM 1185 N N . SER A 1 160 ? -11.428 10.530 -10.663 1.00 66.31 160 SER A N 1
ATOM 1186 C CA . SER A 1 160 ? -12.822 10.908 -10.851 1.00 66.31 160 SER A CA 1
ATOM 1187 C C . SER A 1 160 ? -13.078 12.269 -10.215 1.00 66.31 160 SER A C 1
ATOM 1189 O O . SER A 1 160 ? -12.573 12.590 -9.139 1.00 66.31 160 SER A O 1
ATOM 1191 N N . ARG A 1 161 ? -13.905 13.081 -10.872 1.00 55.53 161 ARG A N 1
ATOM 1192 C CA . ARG A 1 161 ? -14.376 14.336 -10.291 1.00 55.53 161 ARG A CA 1
ATOM 1193 C C . ARG A 1 161 ? -15.337 14.018 -9.130 1.00 55.53 161 ARG A C 1
ATOM 1195 O O . ARG A 1 161 ? -16.269 13.243 -9.354 1.00 55.53 161 ARG A O 1
ATOM 1202 N N . PRO A 1 162 ? -15.180 14.637 -7.946 1.00 55.75 162 PRO A N 1
ATOM 1203 C CA . PRO A 1 162 ? -16.124 14.453 -6.848 1.00 55.75 162 PRO A CA 1
ATOM 1204 C C . PRO A 1 162 ? -17.560 14.774 -7.294 1.00 55.75 162 PRO A C 1
ATOM 1206 O O . PRO A 1 162 ? -17.802 15.803 -7.935 1.00 55.75 162 PRO A O 1
ATOM 1209 N N . GLY A 1 163 ? -18.510 13.886 -6.982 1.00 57.78 163 GLY A N 1
ATOM 1210 C CA . GLY A 1 163 ? -19.945 14.112 -7.206 1.00 57.78 163 GLY A CA 1
ATOM 1211 C C . GLY A 1 163 ? -20.491 13.794 -8.604 1.00 57.78 163 GLY A C 1
ATOM 1212 O O . GLY A 1 163 ? -21.571 14.273 -8.946 1.00 57.78 163 GLY A O 1
ATOM 1213 N N . ARG A 1 164 ? -19.787 13.010 -9.431 1.00 45.06 164 ARG A N 1
ATOM 1214 C CA . ARG A 1 164 ? -20.343 12.494 -10.694 1.00 45.06 164 ARG A CA 1
ATOM 1215 C C . ARG A 1 164 ? -20.051 10.991 -10.814 1.00 45.06 164 ARG A C 1
ATOM 1217 O O . ARG A 1 164 ? -18.970 10.614 -11.256 1.00 45.06 164 ARG A O 1
ATOM 1224 N N . THR A 1 165 ? -20.991 10.170 -10.337 1.00 48.00 165 THR A N 1
ATOM 1225 C CA . THR A 1 165 ? -21.067 8.723 -10.618 1.00 48.00 165 THR A CA 1
ATOM 1226 C C . THR A 1 165 ? -21.578 8.483 -12.026 1.00 48.00 165 THR A C 1
ATOM 1228 O O . THR A 1 165 ? -22.557 9.179 -12.385 1.00 48.00 165 THR A O 1
#

Foldseek 3Di:
DDDDDDDDPDDPPPDPDPDPDPDPDPDDPVVVVCCQWENPPDAAPFAAQLLVCLVVVVVDPDQDPPNQVVVCQVFVFAPQDPPRPPHTTQKYWHDHPVHIHIDGGNRRQQWDDDPNDIDGRHGSQQGQPQSVSVSRCVSRVDPDDDQWGWDSHGRTRDTDHPPDD

Organism: NCBI:txid1908690

Radius of gyration: 23.53 Å; chains: 1; bounding box: 73×52×56 Å

Secondary structure (DSSP, 8-state):
----------------PPPP----PPP-HHHHHHHHHH---S---EEHHHHHTHHHHTT-SS--TTH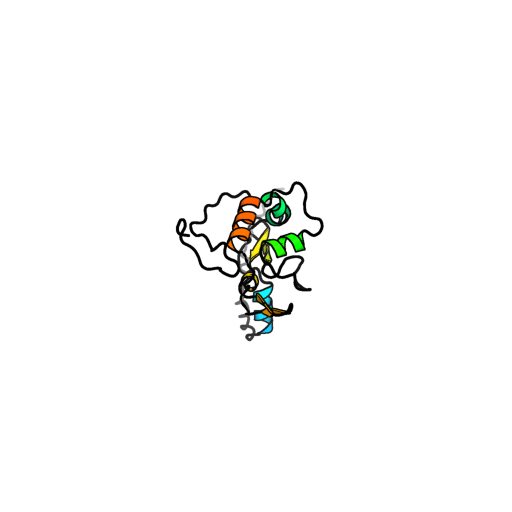HHHHHHHHTPPPPPTTSTTS-TTEEEE--SS--EEEE-THHHHEEEETTEEEETS--TT--HHHHHHHHHHHHT-----S-EE-SSTT--PEEPTT--